Protein AF-A0AAQ4E9W1-F1 (afdb_monomer_lite)

Organism: Amblyomma americanum (NCBI:txid6943)

Radius of gyration: 21.38 Å; chains: 1; bounding box: 47×37×55 Å

pLDDT: mean 81.72, std 10.13, range [50.16, 93.56]

Structure (mmCIF, N/CA/C/O backbone):
data_AF-A0AAQ4E9W1-F1
#
_entry.id   AF-A0AAQ4E9W1-F1
#
loop_
_atom_site.group_PDB
_atom_site.id
_atom_site.type_symbol
_atom_site.label_atom_id
_atom_site.label_alt_id
_atom_site.label_comp_id
_atom_site.label_asym_id
_atom_site.label_entity_id
_atom_site.label_seq_id
_atom_site.pdbx_PDB_ins_code
_atom_site.Cartn_x
_atom_site.Cartn_y
_atom_site.Cartn_z
_atom_site.occupancy
_atom_site.B_iso_or_equiv
_atom_site.auth_seq_id
_atom_site.auth_comp_id
_atom_site.auth_asym_id
_atom_site.auth_atom_id
_atom_site.pdbx_PDB_model_num
ATOM 1 N N . MET A 1 1 ? 14.230 -0.428 30.424 1.00 50.16 1 MET A N 1
ATOM 2 C CA . MET A 1 1 ? 13.107 -0.255 31.368 1.00 50.16 1 MET A CA 1
ATOM 3 C C . MET A 1 1 ? 11.830 -0.583 30.618 1.00 50.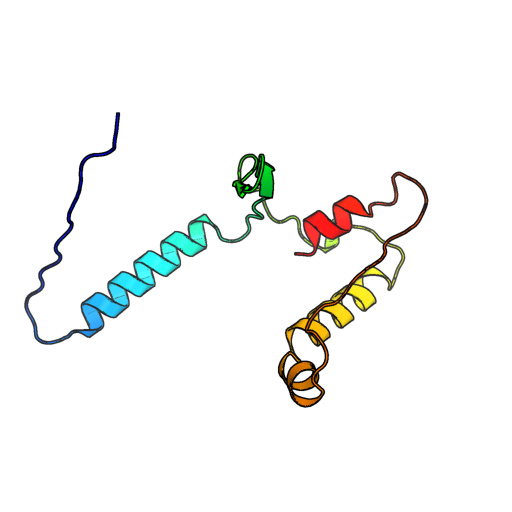16 1 MET A C 1
ATOM 5 O O . MET A 1 1 ? 11.597 0.037 29.591 1.00 50.16 1 MET A O 1
ATOM 9 N N . GLY A 1 2 ? 11.108 -1.628 31.029 1.00 69.31 2 GLY A N 1
ATOM 10 C CA . GLY A 1 2 ? 9.879 -2.064 30.359 1.00 69.31 2 GLY A CA 1
ATOM 11 C C . GLY A 1 2 ? 8.703 -1.171 30.740 1.00 69.31 2 GLY A C 1
ATOM 12 O O . GLY A 1 2 ? 8.630 -0.714 31.879 1.00 69.31 2 GLY A O 1
ATOM 13 N N . VAL A 1 3 ? 7.814 -0.908 29.785 1.00 75.94 3 VAL A N 1
ATOM 14 C CA . VAL A 1 3 ? 6.528 -0.262 30.065 1.00 75.94 3 VAL A CA 1
ATOM 15 C C . VAL A 1 3 ? 5.718 -1.145 31.025 1.00 75.94 3 VAL A C 1
ATOM 17 O O . VAL A 1 3 ? 5.663 -2.360 30.811 1.00 75.94 3 VAL A O 1
ATOM 20 N N . PRO A 1 4 ? 5.144 -0.580 32.101 1.00 85.44 4 PRO A N 1
ATOM 21 C CA . PRO A 1 4 ? 4.312 -1.335 33.028 1.00 85.44 4 PRO A CA 1
ATOM 22 C C . PRO A 1 4 ? 3.045 -1.830 32.324 1.00 85.44 4 PRO A C 1
ATOM 24 O O . PRO A 1 4 ? 2.583 -1.237 31.353 1.00 85.44 4 PRO A O 1
ATOM 27 N N . TRP A 1 5 ? 2.489 -2.937 32.810 1.00 88.31 5 TRP A N 1
ATOM 28 C CA . TRP A 1 5 ? 1.224 -3.456 32.300 1.00 88.31 5 TRP A CA 1
ATOM 29 C C . TRP A 1 5 ? 0.083 -2.495 32.645 1.00 88.31 5 TRP A C 1
ATOM 31 O O . TRP A 1 5 ? -0.118 -2.170 33.816 1.00 88.31 5 TRP A O 1
ATOM 41 N N . GLU A 1 6 ? -0.692 -2.092 31.642 1.00 90.94 6 GLU A N 1
ATOM 42 C CA . GLU A 1 6 ? -1.855 -1.222 31.808 1.00 90.94 6 GLU A CA 1
ATOM 43 C C . GLU A 1 6 ? -3.128 -1.948 31.368 1.00 90.94 6 GLU A C 1
ATOM 45 O O . GLU A 1 6 ? -3.129 -2.773 30.456 1.00 90.94 6 GLU A O 1
ATOM 50 N N . THR A 1 7 ? -4.240 -1.679 32.048 1.00 92.44 7 THR A N 1
ATOM 51 C CA . THR A 1 7 ? -5.548 -2.255 31.719 1.00 92.44 7 THR A CA 1
ATOM 52 C C . THR A 1 7 ? -6.591 -1.153 31.728 1.00 92.44 7 THR A C 1
ATOM 54 O O . THR A 1 7 ? -6.694 -0.400 32.693 1.00 92.44 7 THR A O 1
ATOM 57 N N . VAL A 1 8 ? -7.368 -1.072 30.648 1.00 90.94 8 VAL A N 1
ATOM 58 C CA . VAL A 1 8 ? -8.460 -0.108 30.490 1.00 90.94 8 VAL A CA 1
ATOM 59 C C . VAL A 1 8 ? -9.779 -0.874 30.464 1.00 90.94 8 VAL A C 1
ATOM 61 O O . VAL A 1 8 ? -9.991 -1.716 29.593 1.00 90.94 8 VAL A O 1
ATOM 64 N N . THR A 1 9 ? -10.669 -0.569 31.408 1.00 91.31 9 THR A N 1
ATOM 65 C CA . THR A 1 9 ? -12.000 -1.184 31.518 1.00 91.31 9 THR A CA 1
ATOM 66 C C . THR A 1 9 ? -13.068 -0.136 31.236 1.00 91.31 9 THR A C 1
ATOM 68 O O . THR A 1 9 ? -13.122 0.891 31.909 1.00 91.31 9 THR A O 1
ATOM 71 N N . LEU A 1 10 ? -13.931 -0.400 30.254 1.00 86.69 10 LEU A N 1
ATOM 72 C CA . LEU A 1 10 ? -15.063 0.461 29.911 1.00 86.69 10 LEU A CA 1
ATOM 73 C C . LEU A 1 10 ? -16.366 -0.161 30.428 1.00 86.69 10 LEU A C 1
ATOM 75 O O . LEU A 1 10 ? -16.693 -1.295 30.081 1.00 86.69 10 LEU A O 1
ATOM 79 N N . THR A 1 11 ? -17.128 0.600 31.214 1.00 90.56 11 THR A N 1
ATOM 80 C CA . THR A 1 11 ? -18.412 0.172 31.789 1.00 90.56 11 THR A CA 1
ATOM 81 C C . THR A 1 11 ? -19.496 1.171 31.400 1.00 90.56 11 THR A C 1
ATOM 83 O O . THR A 1 11 ? -19.317 2.373 31.573 1.00 90.56 11 THR A O 1
ATOM 86 N N . ALA A 1 12 ? -20.630 0.682 30.899 1.00 87.31 12 ALA A N 1
ATOM 87 C CA . ALA A 1 12 ? -21.778 1.507 30.529 1.00 87.31 12 ALA A CA 1
ATOM 88 C C . ALA A 1 12 ? -23.077 0.911 31.089 1.00 87.31 12 ALA A C 1
ATOM 90 O O . ALA A 1 12 ? -23.203 -0.306 31.231 1.00 87.31 12 ALA A O 1
ATOM 91 N N . LEU A 1 13 ? -24.048 1.773 31.399 1.00 86.12 13 LEU A N 1
ATOM 92 C CA . LEU A 1 13 ? -25.387 1.364 31.824 1.00 86.12 13 LEU A CA 1
ATOM 93 C C . LEU A 1 13 ? -26.266 1.131 30.591 1.00 86.12 13 LEU A C 1
ATOM 95 O O . LEU A 1 13 ? -26.467 2.037 29.788 1.00 86.12 13 LEU A 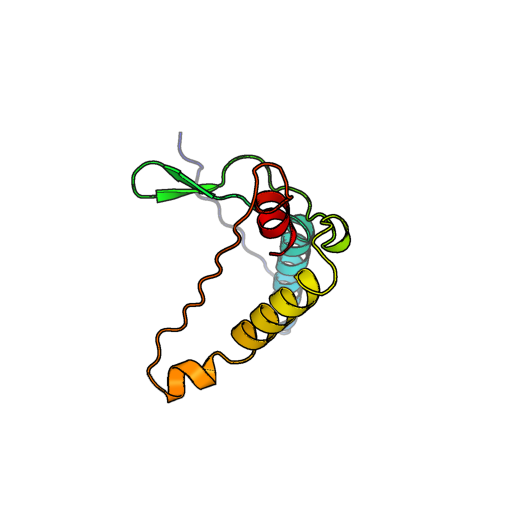O 1
ATOM 99 N N . GLY A 1 14 ? -26.808 -0.077 30.446 1.00 84.69 14 GLY A N 1
ATOM 100 C CA . GLY A 1 14 ? -27.720 -0.424 29.356 1.00 84.69 14 GLY A CA 1
ATOM 101 C C . GLY A 1 14 ? -27.509 -1.843 28.833 1.00 84.69 14 GLY A C 1
ATOM 102 O O . GLY A 1 14 ? -26.556 -2.524 29.198 1.00 84.69 14 GLY A O 1
ATOM 103 N N . ARG A 1 15 ? -28.423 -2.303 27.971 1.00 83.56 15 ARG A N 1
ATOM 104 C CA . ARG A 1 15 ? -28.304 -3.596 27.263 1.00 83.56 15 ARG A CA 1
ATOM 105 C C . ARG A 1 15 ? -27.768 -3.441 25.838 1.00 83.56 15 ARG A C 1
ATOM 107 O O . ARG A 1 15 ? -27.547 -4.442 25.159 1.00 83.56 15 ARG A O 1
ATOM 114 N N . ASP A 1 16 ? -27.582 -2.202 25.385 1.00 86.44 16 ASP A N 1
ATOM 115 C CA . ASP A 1 16 ? -27.129 -1.912 24.031 1.00 86.44 16 ASP A CA 1
ATOM 116 C C . ASP A 1 16 ? -25.620 -2.149 23.892 1.00 86.44 16 ASP A C 1
ATOM 118 O O . ASP A 1 16 ? -24.789 -1.299 24.214 1.00 86.44 16 ASP A O 1
ATOM 122 N N . ARG A 1 17 ? -25.263 -3.327 23.378 1.00 84.31 17 ARG A N 1
ATOM 123 C CA . ARG A 1 17 ? -23.876 -3.684 23.057 1.00 84.31 17 ARG A CA 1
ATOM 124 C C . ARG A 1 17 ? -23.343 -2.925 21.835 1.00 84.31 17 ARG A C 1
ATOM 126 O O . ARG A 1 17 ? -22.127 -2.889 21.657 1.00 84.31 17 ARG A O 1
ATOM 133 N N . GLN A 1 18 ? -24.207 -2.307 21.020 1.00 90.38 18 GLN A N 1
ATOM 134 C CA . GLN A 1 18 ? -23.788 -1.532 19.845 1.00 90.38 18 GLN A CA 1
ATOM 135 C C . GLN A 1 18 ? -22.997 -0.285 20.229 1.00 90.38 18 GLN A C 1
ATOM 137 O O . GLN A 1 18 ? -22.185 0.186 19.438 1.00 90.38 18 GLN A O 1
ATOM 142 N N . LEU A 1 19 ? -23.165 0.221 21.455 1.00 89.94 19 LEU A N 1
ATOM 143 C CA . LEU A 1 19 ? -22.368 1.331 21.971 1.00 89.94 19 LEU A CA 1
ATOM 144 C C . LEU A 1 19 ? -20.859 1.050 21.892 1.00 89.94 19 LEU A C 1
ATOM 146 O O . LEU A 1 19 ? -20.113 1.886 21.392 1.00 89.94 19 LEU A O 1
ATOM 150 N N . PHE A 1 20 ? -20.416 -0.131 22.331 1.00 90.94 20 PHE A N 1
ATOM 151 C CA . PHE A 1 20 ? -18.995 -0.485 22.308 1.00 90.94 20 PHE A CA 1
ATOM 152 C C . PHE A 1 20 ? -18.483 -0.746 20.892 1.00 90.94 20 PHE A C 1
ATOM 154 O O . PHE A 1 20 ? -17.351 -0.386 20.590 1.00 90.94 20 PHE A O 1
ATOM 161 N N . PHE A 1 21 ? -19.313 -1.318 20.013 1.00 90.19 21 PHE A N 1
ATOM 162 C CA . PHE A 1 21 ? -18.950 -1.486 18.604 1.00 90.19 21 PHE A CA 1
ATOM 163 C C . PHE A 1 21 ? -18.767 -0.139 17.903 1.00 90.19 21 PHE A C 1
ATOM 165 O O . PHE A 1 21 ? -17.770 0.043 17.214 1.00 90.19 21 PHE A O 1
ATOM 172 N N . ARG A 1 22 ? -19.671 0.822 18.133 1.00 93.06 22 ARG A N 1
ATOM 173 C CA . ARG A 1 22 ? -19.524 2.189 17.612 1.00 93.06 22 ARG A CA 1
ATOM 174 C C . ARG A 1 22 ? -18.255 2.855 18.129 1.00 93.06 22 ARG A C 1
ATOM 176 O O . ARG A 1 22 ? -17.488 3.366 17.329 1.00 93.06 22 ARG A O 1
ATOM 183 N N . LEU A 1 23 ? -18.001 2.782 19.436 1.00 92.88 23 LEU A N 1
ATOM 184 C CA . LEU A 1 23 ? -16.801 3.366 20.038 1.00 92.88 23 LEU A CA 1
ATOM 185 C C . LEU A 1 23 ? -15.512 2.750 19.474 1.00 92.88 23 LEU A C 1
ATOM 187 O O . LEU A 1 23 ? -14.555 3.468 19.192 1.00 92.88 23 LEU A O 1
ATOM 191 N N . LEU A 1 24 ? -15.484 1.428 19.282 1.00 92.50 24 LEU A N 1
ATOM 192 C CA . LEU A 1 24 ? -14.339 0.746 18.681 1.00 92.50 24 LEU A CA 1
ATOM 193 C C . LEU A 1 24 ? -14.141 1.163 17.217 1.00 92.50 24 LEU A C 1
ATOM 195 O O . LEU A 1 24 ? -13.011 1.411 16.800 1.00 92.50 24 LEU A O 1
ATOM 199 N N . GLU A 1 25 ? -15.224 1.264 16.447 1.00 93.00 25 GLU A N 1
ATOM 200 C CA . GLU A 1 25 ? -15.170 1.653 15.037 1.00 93.00 25 GLU A CA 1
ATOM 201 C C . GLU A 1 25 ? -14.780 3.129 14.863 1.00 93.00 25 GLU A C 1
ATOM 203 O O . GLU A 1 25 ? -14.000 3.455 13.969 1.00 93.00 25 GLU A O 1
ATOM 208 N N . GLU A 1 26 ? -15.233 4.018 15.750 1.00 93.25 26 GLU A N 1
ATOM 209 C CA . GLU A 1 26 ? -14.787 5.415 15.816 1.00 93.25 26 GLU A CA 1
ATOM 210 C C . GLU A 1 26 ? -13.297 5.505 16.153 1.00 93.25 26 GLU A C 1
ATOM 212 O O . GLU A 1 26 ? -12.550 6.193 15.458 1.00 93.25 26 GLU A O 1
ATOM 217 N N . ALA A 1 27 ? -12.833 4.770 17.169 1.00 89.06 27 ALA A N 1
ATOM 218 C CA . ALA A 1 27 ? -11.419 4.737 17.535 1.00 89.06 27 ALA A CA 1
ATOM 219 C C . ALA A 1 27 ? -10.548 4.215 16.383 1.00 89.06 27 ALA A C 1
ATOM 221 O O . ALA A 1 27 ? -9.503 4.796 16.080 1.00 89.06 27 ALA A O 1
ATOM 222 N N . ARG A 1 28 ? -11.001 3.156 15.702 1.00 86.00 28 ARG A N 1
ATOM 223 C CA . ARG A 1 28 ? -10.362 2.631 14.493 1.00 86.00 28 ARG A CA 1
ATOM 224 C C . ARG A 1 28 ? -10.341 3.677 13.382 1.00 86.00 28 ARG A C 1
ATOM 226 O O . ARG A 1 28 ? -9.294 3.873 12.776 1.00 86.00 28 ARG A O 1
ATOM 233 N N . SER A 1 29 ? -11.458 4.351 13.124 1.00 86.62 29 SER A N 1
ATOM 234 C CA . SER A 1 29 ? -11.564 5.376 12.081 1.00 86.62 29 SER A CA 1
ATOM 235 C C . SER A 1 29 ? -10.615 6.544 12.349 1.00 86.62 29 SER A C 1
ATOM 237 O O . SER A 1 29 ? -9.857 6.920 11.463 1.0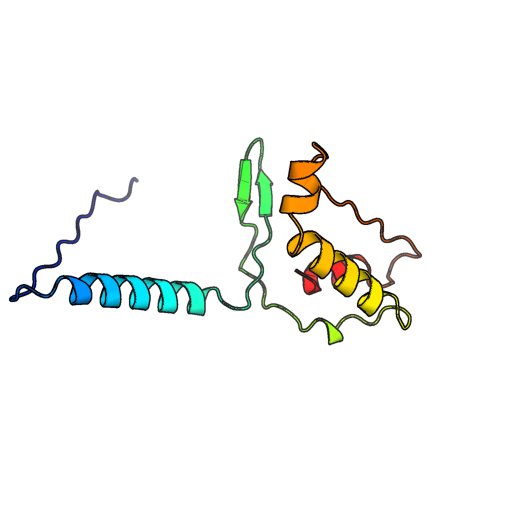0 86.62 29 SER A O 1
ATOM 239 N N . LEU A 1 30 ? -10.560 7.042 13.588 1.00 85.94 30 LEU A N 1
ATOM 240 C CA . LEU A 1 30 ? -9.639 8.104 14.009 1.00 85.94 30 LEU A CA 1
ATOM 241 C C . LEU A 1 30 ? -8.166 7.678 13.929 1.00 85.94 30 LEU A C 1
ATOM 243 O O . LEU A 1 30 ? -7.300 8.485 13.586 1.00 85.94 30 LEU A O 1
ATOM 247 N N . ALA A 1 31 ? -7.857 6.421 14.257 1.00 80.69 31 ALA A N 1
ATOM 248 C CA . ALA A 1 31 ? -6.510 5.877 14.106 1.00 80.69 31 ALA A CA 1
ATOM 249 C C . ALA A 1 31 ? -6.113 5.783 12.625 1.00 80.69 31 ALA A C 1
ATOM 251 O O . ALA A 1 31 ? -5.043 6.255 12.244 1.00 80.69 31 ALA A O 1
ATOM 252 N N . LEU A 1 32 ? -7.008 5.254 11.785 1.00 75.94 32 LEU A N 1
ATOM 253 C CA . LEU A 1 32 ? -6.811 5.168 10.341 1.00 75.94 32 LEU A CA 1
ATOM 254 C C . LEU A 1 32 ? -6.695 6.548 9.699 1.00 75.94 32 LEU A C 1
ATOM 256 O O . LEU A 1 32 ? -5.886 6.706 8.800 1.00 75.94 32 LEU A O 1
ATOM 260 N N . GLU A 1 33 ? -7.434 7.557 10.156 1.00 75.62 33 GLU A N 1
ATOM 261 C CA . GLU A 1 33 ? -7.361 8.926 9.632 1.00 75.62 33 GLU A CA 1
ATOM 262 C C . GLU A 1 33 ? -6.010 9.595 9.937 1.00 75.62 33 GLU A C 1
ATOM 264 O O . GLU A 1 33 ? -5.463 10.310 9.099 1.00 75.62 33 GLU A O 1
ATOM 269 N N . LYS A 1 34 ? -5.403 9.299 11.096 1.00 67.50 34 LYS A N 1
ATOM 270 C CA . LYS A 1 34 ? -4.035 9.751 11.419 1.00 67.50 34 LYS A CA 1
ATOM 271 C C . LYS A 1 34 ? -2.969 9.133 10.508 1.00 67.50 34 LYS A C 1
ATOM 273 O O . LYS A 1 34 ? -1.915 9.743 10.302 1.00 67.50 34 LYS A O 1
ATOM 278 N N . GLU A 1 35 ? -3.236 7.941 9.985 1.00 63.97 35 GLU A N 1
ATOM 279 C CA . GLU A 1 35 ? -2.370 7.212 9.051 1.00 63.97 35 GLU A CA 1
ATOM 280 C C . GLU A 1 35 ? -2.786 7.398 7.580 1.00 63.97 35 GLU A C 1
ATOM 282 O O . GLU A 1 35 ? -2.005 7.110 6.669 1.00 63.97 35 GLU A O 1
ATOM 287 N N . ALA A 1 36 ? -3.985 7.931 7.330 1.00 62.81 36 ALA A N 1
ATOM 288 C CA . ALA A 1 36 ? -4.551 8.094 6.004 1.00 62.81 36 ALA A CA 1
ATOM 289 C C . ALA A 1 36 ? -3.679 9.033 5.172 1.00 62.81 36 ALA A C 1
ATOM 291 O O . ALA A 1 36 ? -3.292 10.127 5.585 1.00 62.81 36 ALA A O 1
ATOM 292 N N . GLY A 1 37 ? -3.344 8.575 3.968 1.00 66.19 37 GLY A N 1
ATOM 293 C CA . GLY A 1 37 ? -2.512 9.342 3.051 1.00 66.19 37 GLY A CA 1
ATOM 294 C C . GLY A 1 37 ? -1.029 9.362 3.415 1.00 66.19 37 GLY A C 1
ATOM 295 O O . GLY A 1 37 ? -0.310 10.203 2.874 1.00 66.19 37 GLY A O 1
ATOM 296 N N . ARG A 1 38 ? -0.542 8.465 4.286 1.00 75.31 38 ARG A N 1
ATOM 297 C CA . ARG A 1 38 ? 0.896 8.296 4.523 1.00 75.31 38 ARG A CA 1
ATOM 298 C C . ARG A 1 38 ? 1.395 6.924 4.071 1.00 75.31 38 ARG A C 1
ATOM 300 O O . ARG A 1 38 ? 0.811 5.902 4.404 1.00 75.31 38 ARG A O 1
ATOM 307 N N . THR A 1 39 ? 2.508 6.902 3.348 1.00 79.00 39 THR A N 1
ATOM 308 C CA . THR A 1 39 ? 3.211 5.682 2.939 1.00 79.00 39 THR A CA 1
ATOM 309 C C . THR A 1 39 ? 4.352 5.412 3.921 1.00 79.00 39 THR A C 1
ATOM 311 O O . THR A 1 39 ? 5.231 6.258 4.121 1.00 79.00 39 THR A O 1
ATOM 314 N N . VAL A 1 40 ? 4.337 4.236 4.557 1.00 82.31 40 VAL A N 1
ATOM 315 C CA . VAL A 1 40 ? 5.401 3.773 5.463 1.00 82.31 40 VAL A CA 1
ATOM 316 C C . VAL A 1 40 ? 6.446 3.011 4.654 1.00 82.31 40 VAL A C 1
ATOM 318 O O . VAL A 1 40 ? 6.125 2.050 3.960 1.00 82.31 40 VAL A O 1
ATOM 321 N N . VAL A 1 41 ? 7.707 3.429 4.750 1.00 84.88 41 VAL A N 1
ATOM 322 C CA . VAL A 1 41 ? 8.830 2.722 4.123 1.00 84.88 41 VAL A CA 1
ATOM 323 C C . VAL A 1 41 ? 9.370 1.700 5.116 1.00 84.88 41 VAL A C 1
ATOM 325 O O . VAL A 1 41 ? 9.613 2.042 6.269 1.00 84.88 41 VAL A O 1
ATOM 328 N N . TYR A 1 42 ? 9.579 0.459 4.682 1.00 86.56 42 TYR A N 1
ATOM 329 C CA . TYR A 1 42 ? 10.209 -0.584 5.494 1.00 86.56 42 TYR A CA 1
ATOM 330 C C . TYR A 1 42 ? 11.619 -0.872 4.983 1.00 86.56 42 TYR A C 1
ATOM 332 O O . TYR A 1 42 ? 11.858 -0.893 3.777 1.00 86.56 42 TYR A O 1
ATOM 340 N N . CYS A 1 43 ? 12.550 -1.118 5.902 1.00 88.88 43 CYS A N 1
ATOM 341 C CA . CYS A 1 43 ? 13.915 -1.531 5.591 1.00 88.88 43 CYS A CA 1
ATOM 342 C C . CYS A 1 43 ? 14.244 -2.840 6.318 1.00 88.88 43 CYS A C 1
ATOM 344 O O . CYS A 1 43 ? 13.767 -3.075 7.433 1.00 88.88 43 CYS A O 1
ATOM 346 N N . ALA A 1 44 ? 15.054 -3.689 5.686 1.00 89.75 44 ALA A N 1
ATOM 347 C CA . ALA A 1 44 ? 15.549 -4.910 6.303 1.00 89.75 44 ALA A CA 1
ATOM 348 C C . ALA A 1 44 ? 16.618 -4.566 7.354 1.00 89.75 44 ALA A C 1
ATOM 350 O O . ALA A 1 44 ? 17.651 -3.975 7.040 1.00 89.75 44 ALA A O 1
ATOM 351 N N . MET A 1 45 ? 16.371 -4.942 8.607 1.00 86.38 45 MET A N 1
ATOM 352 C CA . MET A 1 45 ? 17.305 -4.825 9.726 1.00 86.38 45 MET A CA 1
ATOM 353 C C . MET A 1 45 ? 17.600 -6.225 10.266 1.00 86.38 45 MET A C 1
ATOM 355 O O . MET A 1 45 ? 16.844 -6.776 11.066 1.00 86.38 45 MET A O 1
ATOM 359 N N . GLY A 1 46 ? 18.699 -6.822 9.796 1.00 90.81 46 GLY A N 1
ATOM 360 C CA . GLY A 1 46 ? 19.013 -8.224 10.075 1.00 90.81 46 GLY A CA 1
ATOM 361 C C . GLY A 1 46 ? 18.002 -9.152 9.398 1.00 90.81 46 GLY A C 1
ATOM 362 O O . GLY A 1 46 ? 17.886 -9.144 8.176 1.00 90.81 46 GLY A O 1
ATOM 363 N N . SER A 1 47 ? 17.271 -9.938 10.190 1.00 90.38 47 SER A N 1
ATOM 364 C CA . SER A 1 47 ? 16.227 -10.862 9.718 1.00 90.38 47 SER A CA 1
ATOM 365 C C . SER A 1 47 ? 14.802 -10.296 9.795 1.00 90.38 47 SER A C 1
ATOM 367 O O . SER A 1 47 ? 13.851 -11.024 9.525 1.00 90.38 47 SER A O 1
ATOM 369 N N . GLU A 1 48 ? 14.630 -9.028 10.181 1.00 88.12 48 GLU A N 1
ATOM 370 C CA . GLU A 1 48 ? 13.315 -8.402 10.372 1.00 88.12 48 GLU A CA 1
ATOM 371 C C . GLU A 1 48 ? 13.116 -7.184 9.464 1.00 88.12 48 GLU A C 1
ATOM 373 O O . GLU A 1 48 ? 14.055 -6.446 9.164 1.00 88.12 48 GLU A O 1
ATOM 378 N N . TRP A 1 49 ? 11.865 -6.927 9.076 1.00 86.50 49 TRP A N 1
ATOM 379 C CA . TRP A 1 49 ? 11.468 -5.674 8.436 1.00 86.50 49 TRP A CA 1
ATOM 380 C C . TRP A 1 49 ? 11.042 -4.669 9.498 1.00 86.50 49 TRP A C 1
ATOM 382 O O . TRP A 1 49 ? 10.134 -4.943 10.283 1.00 86.50 49 TRP A O 1
ATOM 392 N N . ARG A 1 50 ? 11.669 -3.490 9.512 1.00 84.75 50 ARG A N 1
ATOM 393 C CA . ARG A 1 50 ? 11.322 -2.411 10.445 1.00 84.75 50 ARG A CA 1
ATOM 394 C C . ARG A 1 50 ? 10.928 -1.138 9.693 1.00 84.75 50 ARG A C 1
ATOM 396 O O . ARG A 1 50 ? 11.525 -0.859 8.648 1.00 84.75 50 ARG A O 1
ATOM 403 N N . PRO A 1 51 ? 9.946 -0.365 10.199 1.00 85.44 51 PRO A N 1
ATOM 404 C CA . PRO A 1 51 ? 9.638 0.952 9.655 1.00 85.44 51 PRO A CA 1
ATOM 405 C C . PRO A 1 51 ? 10.888 1.836 9.647 1.00 85.44 51 PRO A C 1
ATOM 407 O O . PRO A 1 51 ? 11.639 1.880 10.623 1.00 85.44 51 PRO A O 1
ATOM 410 N N . PHE A 1 52 ? 11.109 2.536 8.542 1.00 84.06 52 PHE A N 1
ATOM 411 C CA . PHE A 1 52 ? 12.256 3.401 8.324 1.00 84.06 52 PHE A CA 1
ATOM 412 C C . PHE A 1 52 ? 11.799 4.846 8.104 1.00 84.06 52 PHE A C 1
ATOM 414 O O . PHE A 1 52 ? 11.184 5.179 7.090 1.00 84.06 52 PHE A O 1
ATOM 421 N N . GLY A 1 53 ? 12.147 5.717 9.052 1.00 83.38 53 GLY A N 1
ATOM 422 C CA . GLY A 1 53 ? 11.797 7.137 9.019 1.00 83.38 53 GLY A CA 1
ATOM 423 C C . GLY A 1 53 ? 10.333 7.426 9.365 1.00 83.38 53 GLY A C 1
ATOM 424 O O . GLY A 1 53 ? 9.582 6.553 9.796 1.00 83.38 53 GLY A O 1
ATOM 425 N N . ALA A 1 54 ? 9.937 8.690 9.205 1.00 80.44 54 ALA A N 1
ATOM 426 C CA . ALA A 1 54 ? 8.552 9.108 9.396 1.00 80.44 54 ALA A CA 1
ATOM 427 C C . ALA A 1 54 ? 7.688 8.704 8.183 1.00 80.44 54 ALA A C 1
ATOM 429 O O . ALA A 1 54 ? 8.177 8.771 7.049 1.00 80.44 54 ALA A O 1
ATOM 430 N N . PRO A 1 55 ? 6.405 8.341 8.386 1.00 79.12 55 PRO A N 1
ATOM 431 C CA . PRO A 1 55 ? 5.483 8.073 7.287 1.00 79.12 55 PRO A CA 1
ATOM 432 C C . PRO A 1 55 ? 5.408 9.272 6.330 1.00 79.12 55 PRO A C 1
ATOM 434 O O . PRO A 1 55 ? 5.176 10.407 6.756 1.00 79.12 55 PRO A O 1
ATOM 437 N N . ARG A 1 56 ? 5.636 9.030 5.037 1.00 77.69 56 ARG A N 1
ATOM 438 C CA . ARG A 1 56 ? 5.708 10.081 4.010 1.00 77.69 56 ARG A C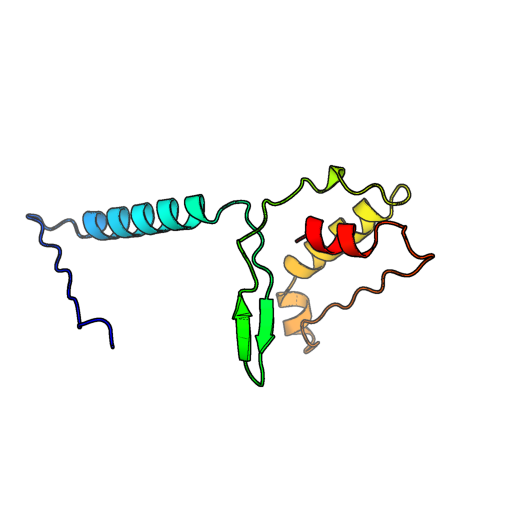A 1
ATOM 439 C C . ARG A 1 56 ? 4.316 10.393 3.488 1.00 77.69 56 ARG A C 1
ATOM 441 O O . ARG A 1 56 ? 3.540 9.471 3.289 1.00 77.69 56 ARG A O 1
ATOM 448 N N . GLN A 1 57 ? 3.997 11.658 3.219 1.00 70.12 57 GLN A N 1
ATOM 449 C CA . GLN A 1 57 ? 2.736 11.992 2.546 1.00 70.12 57 GLN A CA 1
ATOM 450 C C . GLN A 1 57 ? 2.673 11.323 1.167 1.00 70.12 57 GLN A C 1
ATOM 452 O O . GLN A 1 57 ? 3.643 11.381 0.405 1.00 70.12 57 GLN A O 1
ATOM 457 N N . ARG A 1 58 ? 1.528 10.719 0.841 1.00 67.31 58 ARG A N 1
ATOM 458 C CA . ARG A 1 58 ? 1.228 10.245 -0.509 1.00 67.31 58 ARG A CA 1
ATOM 459 C C . ARG A 1 58 ? 1.228 11.447 -1.444 1.00 67.31 58 ARG A C 1
ATOM 461 O O . ARG A 1 58 ? 0.405 12.349 -1.301 1.00 67.31 58 ARG A O 1
ATOM 468 N N . ARG A 1 59 ? 2.162 11.470 -2.395 1.00 64.62 59 ARG A N 1
ATOM 469 C CA . ARG A 1 59 ? 2.094 12.420 -3.507 1.00 64.62 59 ARG A CA 1
ATOM 470 C C . ARG A 1 59 ? 1.038 11.926 -4.496 1.00 64.62 59 ARG A C 1
ATOM 472 O O . ARG A 1 59 ? 0.950 10.717 -4.700 1.00 64.62 59 ARG A O 1
ATOM 479 N N . PRO A 1 60 ? 0.242 12.823 -5.098 1.00 65.38 60 PRO A N 1
ATOM 480 C CA . PRO A 1 60 ? -0.700 12.427 -6.134 1.00 65.38 60 PRO A CA 1
ATOM 481 C C . PRO A 1 60 ? 0.048 11.765 -7.296 1.00 65.38 60 PRO A C 1
ATOM 483 O O . PRO A 1 60 ? 1.143 12.199 -7.664 1.00 65.38 60 PRO A O 1
ATOM 486 N N . LEU A 1 61 ? -0.558 10.724 -7.866 1.00 61.72 61 LEU A N 1
ATOM 487 C CA . LEU A 1 61 ? -0.040 9.962 -9.009 1.00 61.72 61 LEU A CA 1
ATOM 488 C C . LEU A 1 61 ? 0.350 10.871 -10.186 1.00 61.72 61 LEU A C 1
ATOM 490 O O . LEU A 1 61 ? 1.383 10.664 -10.816 1.00 61.72 61 LEU A O 1
ATOM 494 N N . ASP A 1 62 ? -0.414 11.944 -10.384 1.00 62.78 62 ASP A N 1
ATOM 495 C CA . ASP A 1 62 ? -0.214 12.969 -11.414 1.00 62.78 62 ASP A CA 1
ATOM 496 C C . ASP A 1 62 ? 1.122 13.726 -11.276 1.00 62.78 62 ASP A C 1
ATOM 498 O O . ASP A 1 62 ? 1.559 14.402 -12.204 1.00 62.78 62 ASP A O 1
ATOM 502 N N . SER A 1 63 ? 1.799 13.622 -10.125 1.00 63.47 63 SER A N 1
ATOM 503 C CA . SER A 1 63 ? 3.127 14.216 -9.923 1.00 63.47 63 SER A CA 1
ATOM 504 C C . SER A 1 63 ? 4.255 13.463 -10.636 1.00 63.47 63 SER A C 1
ATOM 506 O O . SER A 1 63 ? 5.376 13.974 -10.691 1.00 63.47 63 SER A O 1
ATOM 508 N N . VAL A 1 64 ? 3.987 12.274 -11.194 1.00 64.12 64 VAL A N 1
ATOM 509 C CA . VAL A 1 64 ? 4.977 11.498 -11.948 1.00 64.12 64 VAL A CA 1
ATOM 510 C C . VAL A 1 64 ? 4.644 11.503 -13.427 1.00 64.12 64 VAL A C 1
ATOM 512 O O . VAL A 1 64 ? 3.748 10.808 -13.895 1.00 64.12 64 VAL A O 1
ATOM 515 N N . ILE A 1 65 ? 5.435 12.265 -14.173 1.00 64.94 65 ILE A N 1
ATOM 516 C CA . ILE A 1 65 ? 5.331 12.344 -15.624 1.00 64.94 65 ILE A CA 1
ATOM 517 C C . ILE A 1 65 ? 6.129 11.175 -16.212 1.00 64.94 65 ILE A C 1
ATOM 519 O O . ILE A 1 65 ? 7.359 11.215 -16.270 1.00 64.94 65 ILE A O 1
ATOM 523 N N . LEU A 1 66 ? 5.424 10.113 -16.600 1.00 71.00 66 LEU A N 1
ATOM 524 C CA . LEU A 1 66 ? 5.935 9.096 -17.521 1.00 71.00 66 LEU A CA 1
ATOM 525 C C . LEU A 1 66 ? 5.503 9.436 -18.952 1.00 71.00 66 LEU A C 1
ATOM 527 O O . LEU A 1 66 ? 4.649 10.300 -19.157 1.00 71.00 66 LEU A O 1
ATOM 531 N N . ASP A 1 67 ? 6.068 8.739 -19.939 1.00 71.56 67 ASP A N 1
ATOM 532 C CA . ASP A 1 67 ? 5.591 8.857 -21.317 1.00 71.56 67 ASP A CA 1
ATOM 533 C C . ASP A 1 67 ? 4.091 8.530 -21.400 1.00 71.56 67 ASP A C 1
ATOM 535 O O . ASP A 1 67 ? 3.577 7.654 -20.691 1.00 71.56 67 ASP A O 1
ATOM 539 N N . ALA A 1 68 ? 3.395 9.248 -22.283 1.00 76.38 68 ALA A N 1
ATOM 540 C CA . ALA A 1 68 ? 1.945 9.188 -22.412 1.00 76.38 68 ALA A CA 1
ATOM 541 C C . ALA A 1 68 ? 1.439 7.744 -22.583 1.00 76.38 68 ALA A C 1
ATOM 543 O O . ALA A 1 68 ? 1.893 7.008 -23.464 1.00 76.38 68 ALA A O 1
ATOM 544 N N . GLY A 1 69 ? 0.481 7.335 -21.747 1.00 77.44 69 GLY A N 1
ATOM 545 C CA . GLY A 1 69 ? -0.151 6.017 -21.805 1.00 77.44 69 GLY A CA 1
ATOM 546 C C . GLY A 1 69 ? 0.574 4.912 -21.030 1.00 77.44 69 GLY A C 1
ATOM 547 O O . GLY A 1 69 ? -0.011 3.844 -20.832 1.00 77.44 69 GLY A O 1
ATOM 548 N N . ILE A 1 70 ? 1.823 5.111 -20.584 1.00 82.81 70 ILE A N 1
ATOM 549 C CA . ILE A 1 70 ? 2.542 4.095 -19.795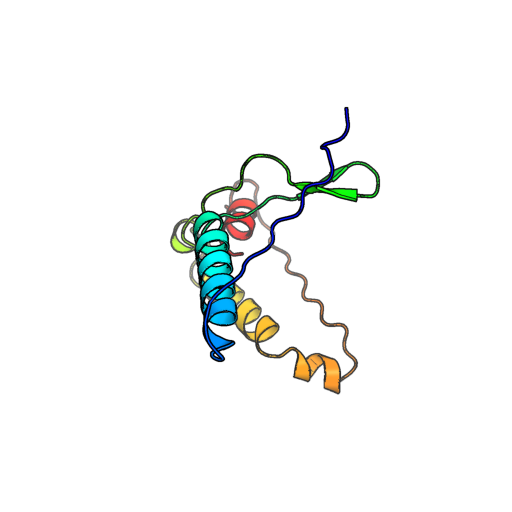 1.00 82.81 70 ILE A CA 1
ATOM 550 C C . ILE A 1 70 ? 1.965 4.009 -18.380 1.00 82.81 70 ILE A C 1
ATOM 552 O O . ILE A 1 70 ? 1.679 2.909 -17.901 1.00 82.81 70 ILE A O 1
ATOM 556 N N . ALA A 1 71 ? 1.775 5.156 -17.725 1.00 79.69 71 ALA A N 1
ATOM 557 C CA . ALA A 1 71 ? 1.239 5.220 -16.368 1.00 79.69 71 ALA A CA 1
ATOM 558 C C . ALA A 1 71 ? -0.179 4.632 -16.302 1.00 79.69 71 ALA A C 1
ATOM 560 O O . ALA A 1 71 ? -0.476 3.814 -15.434 1.00 79.69 71 ALA A O 1
ATOM 561 N N . GLU A 1 72 ? -1.031 4.983 -17.263 1.00 83.81 72 GLU A N 1
ATOM 562 C CA . GLU A 1 72 ? -2.419 4.538 -17.348 1.00 83.81 72 GLU A CA 1
ATOM 563 C C . GLU A 1 72 ? -2.515 3.025 -17.550 1.00 83.81 72 GLU A C 1
ATOM 565 O O . GLU A 1 72 ? -3.283 2.358 -16.856 1.00 83.81 72 GLU A O 1
ATOM 570 N N . ARG A 1 73 ? -1.702 2.464 -18.456 1.00 86.31 73 ARG A N 1
ATOM 571 C CA . ARG A 1 73 ? -1.661 1.014 -18.698 1.00 86.31 73 ARG A CA 1
ATOM 572 C C . ARG A 1 73 ? -1.186 0.246 -17.472 1.00 86.31 73 ARG A C 1
ATOM 574 O O . ARG A 1 73 ? -1.763 -0.786 -17.142 1.00 86.31 73 ARG A O 1
ATOM 581 N N . LEU A 1 74 ? -0.152 0.746 -16.799 1.00 85.69 74 LEU A N 1
ATOM 582 C CA . LEU A 1 74 ? 0.388 0.114 -15.601 1.00 85.69 74 LEU A CA 1
ATOM 583 C C . LEU A 1 74 ? -0.615 0.161 -14.440 1.00 85.69 74 LEU A C 1
ATOM 585 O O . LEU A 1 74 ? -0.837 -0.848 -13.777 1.00 85.69 74 LEU A O 1
ATOM 589 N N . LEU A 1 75 ? -1.279 1.300 -14.229 1.00 84.19 75 LEU A N 1
ATOM 590 C CA . LEU A 1 75 ? -2.323 1.433 -13.211 1.00 84.19 75 LEU A CA 1
ATOM 591 C C . LEU A 1 75 ? -3.535 0.541 -13.496 1.00 84.19 75 LEU A C 1
ATOM 593 O O . LEU A 1 75 ? -4.097 -0.028 -12.560 1.00 84.19 75 LEU A O 1
ATOM 597 N N . ALA A 1 76 ? -3.936 0.408 -14.761 1.00 88.44 76 ALA A N 1
ATOM 598 C CA . ALA A 1 76 ? -5.007 -0.502 -15.152 1.00 88.44 76 ALA A CA 1
ATOM 599 C C . ALA A 1 76 ? -4.650 -1.962 -14.821 1.00 88.44 76 ALA A C 1
ATOM 601 O O . ALA A 1 76 ? -5.446 -2.635 -14.169 1.00 88.44 76 ALA A O 1
ATOM 602 N N . ASP A 1 77 ? -3.435 -2.407 -15.166 1.00 89.69 77 ASP A N 1
ATOM 603 C CA . ASP A 1 77 ? -2.949 -3.764 -14.865 1.00 89.69 77 ASP A CA 1
ATOM 604 C C . ASP A 1 77 ? -2.898 -4.038 -13.355 1.00 89.69 77 ASP A C 1
ATOM 606 O O . ASP A 1 77 ? -3.371 -5.072 -12.886 1.00 89.69 77 ASP A O 1
ATOM 610 N N . ILE A 1 78 ? -2.391 -3.080 -12.568 1.00 88.00 78 ILE A N 1
ATOM 611 C CA . ILE A 1 78 ? -2.337 -3.192 -11.103 1.00 88.00 78 ILE A CA 1
ATOM 612 C C . ILE A 1 78 ? -3.746 -3.334 -10.518 1.00 88.00 78 ILE A C 1
ATOM 614 O O . ILE A 1 78 ? -3.975 -4.193 -9.665 1.00 88.00 78 ILE A O 1
ATOM 618 N N . ARG A 1 79 ? -4.699 -2.508 -10.967 1.00 88.31 79 ARG A N 1
ATOM 619 C CA . ARG A 1 79 ? -6.090 -2.563 -10.491 1.00 88.31 79 ARG A CA 1
ATOM 620 C C . ARG A 1 79 ? -6.754 -3.888 -10.848 1.00 88.31 79 ARG A C 1
ATOM 622 O O . ARG A 1 79 ? -7.427 -4.463 -9.998 1.00 88.31 79 ARG A O 1
ATOM 629 N N . GLU A 1 80 ? -6.541 -4.384 -12.062 1.00 90.25 80 GLU A N 1
ATOM 630 C CA . GLU A 1 80 ? -7.068 -5.676 -12.504 1.00 90.25 80 GLU A CA 1
ATOM 631 C C . GLU A 1 80 ? -6.476 -6.837 -11.696 1.00 90.25 80 GLU A C 1
ATOM 633 O O . GLU A 1 80 ? -7.214 -7.718 -11.250 1.00 90.25 80 GLU A O 1
ATOM 638 N N . PHE A 1 81 ? -5.164 -6.812 -11.449 1.00 89.88 81 PHE A N 1
ATOM 639 C CA . PHE A 1 81 ? -4.482 -7.811 -10.630 1.00 89.88 81 PHE A CA 1
ATOM 640 C C . PHE A 1 81 ? -5.060 -7.866 -9.210 1.00 89.88 81 PHE A C 1
ATOM 642 O O . PHE A 1 81 ? -5.403 -8.947 -8.736 1.00 89.88 81 PHE A O 1
ATOM 649 N N . ILE A 1 82 ? -5.227 -6.704 -8.564 1.00 88.88 82 ILE A N 1
ATOM 650 C CA . ILE A 1 82 ? -5.791 -6.597 -7.208 1.00 88.88 82 ILE A CA 1
ATOM 651 C C . ILE A 1 82 ? -7.256 -7.054 -7.165 1.00 88.88 82 ILE A C 1
ATOM 653 O O . ILE A 1 82 ? -7.682 -7.647 -6.175 1.00 88.88 82 ILE A O 1
ATOM 657 N N . ALA A 1 83 ? -8.029 -6.780 -8.218 1.00 91.44 83 ALA A N 1
ATOM 658 C CA . ALA A 1 83 ? -9.454 -7.097 -8.272 1.00 91.44 83 ALA A CA 1
ATOM 659 C C . ALA A 1 83 ? -9.753 -8.588 -8.504 1.00 91.44 83 ALA A C 1
ATOM 661 O O . ALA A 1 83 ? -10.843 -9.039 -8.158 1.00 91.44 83 ALA A O 1
ATOM 662 N N . ASN A 1 84 ? -8.810 -9.360 -9.059 1.00 90.31 84 ASN A N 1
ATOM 663 C CA . ASN A 1 84 ? -9.054 -10.733 -9.516 1.00 90.31 84 ASN A CA 1
ATOM 664 C C . ASN A 1 84 ? -8.245 -11.826 -8.780 1.00 90.31 84 ASN A C 1
ATOM 666 O O . ASN A 1 84 ? -7.727 -12.731 -9.439 1.00 90.31 84 ASN A O 1
ATOM 670 N N . PRO A 1 85 ? -8.153 -11.849 -7.433 1.00 90.06 85 PRO A N 1
ATOM 671 C CA . PRO A 1 85 ? -7.385 -12.880 -6.727 1.00 90.06 85 PRO A CA 1
ATOM 672 C C . PRO A 1 85 ? -7.952 -14.293 -6.942 1.00 90.06 85 PRO A C 1
ATOM 674 O O . PRO A 1 85 ? -7.193 -15.259 -7.030 1.00 90.06 85 PRO A O 1
ATOM 677 N N . GLN A 1 86 ? -9.275 -14.418 -7.095 1.00 90.25 86 GLN A N 1
ATOM 678 C CA . GLN A 1 86 ? -9.948 -15.705 -7.293 1.00 90.25 86 GLN A CA 1
ATOM 679 C C . GLN A 1 86 ? -9.515 -16.394 -8.595 1.00 90.25 86 GLN A C 1
ATOM 681 O O . GLN A 1 86 ? -9.296 -17.600 -8.613 1.00 90.25 86 GLN A O 1
ATOM 686 N N . TRP A 1 87 ? -9.288 -15.625 -9.665 1.00 91.75 87 TRP A N 1
ATOM 687 C CA . TRP A 1 87 ? -8.862 -16.160 -10.960 1.00 91.75 87 TRP A CA 1
ATOM 688 C C . TRP A 1 87 ? -7.532 -16.925 -10.869 1.00 91.75 87 TRP A C 1
ATOM 690 O O . TRP A 1 87 ? -7.368 -17.953 -11.535 1.00 91.75 87 TRP A O 1
ATOM 700 N N . TYR A 1 88 ? -6.610 -16.430 -10.030 1.00 90.88 88 TYR A N 1
ATOM 701 C CA . TYR A 1 88 ? -5.320 -17.064 -9.740 1.00 90.88 88 TYR A CA 1
ATOM 702 C C . TYR A 1 88 ? -5.498 -18.319 -8.886 1.00 90.88 88 TYR A C 1
ATOM 704 O O . TYR A 1 88 ? -4.903 -19.353 -9.194 1.00 90.88 88 TYR A O 1
ATOM 712 N N . ALA A 1 89 ? -6.349 -18.242 -7.857 1.00 89.69 89 ALA A N 1
ATOM 713 C CA . ALA A 1 89 ? -6.650 -19.362 -6.970 1.00 89.69 89 ALA A CA 1
ATOM 714 C C . ALA A 1 89 ? -7.265 -20.547 -7.732 1.00 89.69 89 ALA A C 1
ATOM 716 O O . ALA A 1 89 ? -6.771 -21.667 -7.618 1.00 89.69 89 ALA A O 1
ATOM 717 N N . ASP A 1 90 ? -8.260 -20.287 -8.584 1.00 93.56 90 ASP A N 1
ATOM 718 C CA . ASP A 1 90 ? -8.961 -21.310 -9.373 1.00 93.56 90 ASP A CA 1
ATOM 719 C C . ASP A 1 90 ? -8.032 -22.058 -10.340 1.00 93.56 90 ASP A C 1
ATOM 721 O O . ASP A 1 90 ? -8.289 -23.199 -10.717 1.00 93.56 90 ASP A O 1
ATOM 725 N N . ARG A 1 91 ? -6.938 -21.412 -10.758 1.00 91.56 91 ARG A N 1
ATOM 726 C CA . ARG A 1 91 ? -5.952 -21.963 -11.700 1.00 91.56 91 ARG A CA 1
ATOM 727 C C . ARG A 1 91 ? -4.713 -22.531 -11.011 1.00 91.56 91 ARG A C 1
ATOM 729 O O . ARG A 1 91 ? -3.819 -23.016 -11.699 1.00 91.56 91 ARG A O 1
ATOM 736 N N . GLY A 1 92 ? -4.630 -22.449 -9.681 1.00 90.62 92 GLY A N 1
ATOM 737 C CA . GLY A 1 92 ? -3.444 -22.854 -8.923 1.00 90.62 92 GLY A CA 1
ATOM 738 C C . GLY A 1 92 ? -2.195 -22.020 -9.240 1.00 90.62 92 GLY A C 1
ATOM 739 O O . GLY A 1 92 ? -1.075 -22.484 -9.032 1.00 90.62 92 GLY A O 1
ATOM 740 N N . ILE A 1 93 ? -2.363 -20.801 -9.764 1.00 89.62 93 ILE A N 1
ATOM 741 C CA . ILE A 1 93 ? -1.250 -19.918 -10.121 1.00 89.62 93 ILE A CA 1
ATOM 742 C C . ILE A 1 93 ? -0.867 -19.097 -8.882 1.00 89.62 93 ILE A C 1
ATOM 744 O O . ILE A 1 93 ? -1.742 -18.483 -8.269 1.00 89.62 93 ILE A O 1
ATOM 748 N N . PRO A 1 94 ? 0.426 -19.019 -8.510 1.00 90.88 94 PRO A N 1
ATOM 749 C CA . PRO A 1 94 ? 0.862 -18.162 -7.415 1.00 90.88 94 PRO A CA 1
ATOM 750 C C . PRO A 1 94 ? 0.425 -16.708 -7.626 1.00 90.88 94 PRO A C 1
ATOM 752 O O . PRO A 1 94 ? 0.735 -16.102 -8.652 1.00 90.88 94 PRO A O 1
ATOM 755 N N . TYR A 1 95 ? -0.257 -16.131 -6.635 1.00 91.19 95 TYR A N 1
ATOM 756 C CA . TYR A 1 95 ? -0.730 -14.746 -6.671 1.00 91.19 95 TYR A CA 1
ATOM 757 C C . TYR A 1 95 ? 0.436 -13.762 -6.475 1.00 91.19 95 TYR A C 1
ATOM 759 O O . TYR A 1 95 ? 0.696 -13.267 -5.378 1.00 91.19 95 TYR A O 1
ATOM 767 N N . ARG A 1 96 ? 1.215 -13.551 -7.541 1.00 90.00 96 ARG A N 1
ATOM 768 C CA . ARG A 1 96 ? 2.377 -12.653 -7.590 1.00 90.00 96 ARG A CA 1
ATOM 769 C C . ARG A 1 96 ? 2.438 -11.968 -8.956 1.00 90.00 96 ARG A C 1
ATOM 771 O O . ARG A 1 96 ? 2.276 -12.622 -9.983 1.00 90.00 96 ARG A O 1
ATOM 778 N N . ARG A 1 97 ? 2.731 -10.666 -8.969 1.00 89.38 97 ARG A N 1
ATOM 779 C CA . ARG A 1 97 ? 2.921 -9.859 -10.185 1.00 89.38 97 ARG A CA 1
ATOM 780 C C . ARG A 1 97 ? 4.235 -9.092 -10.068 1.00 89.38 97 ARG A C 1
ATOM 782 O O . ARG A 1 97 ? 4.478 -8.451 -9.050 1.00 89.38 97 ARG A O 1
ATOM 789 N N . GLY A 1 98 ? 5.094 -9.201 -11.078 1.00 89.44 98 GLY A N 1
ATOM 790 C CA . GLY A 1 98 ? 6.368 -8.484 -11.147 1.00 89.44 98 GLY A CA 1
ATOM 791 C C . GLY A 1 98 ? 6.328 -7.421 -12.239 1.00 89.44 98 GLY A C 1
ATOM 792 O O . GLY A 1 98 ? 5.882 -7.709 -13.346 1.00 89.44 98 GLY A O 1
ATOM 793 N N . TYR A 1 99 ? 6.818 -6.219 -11.935 1.00 87.69 99 TYR A N 1
ATOM 794 C CA . TYR A 1 99 ? 6.934 -5.113 -12.887 1.00 87.69 99 TYR A CA 1
ATOM 795 C C .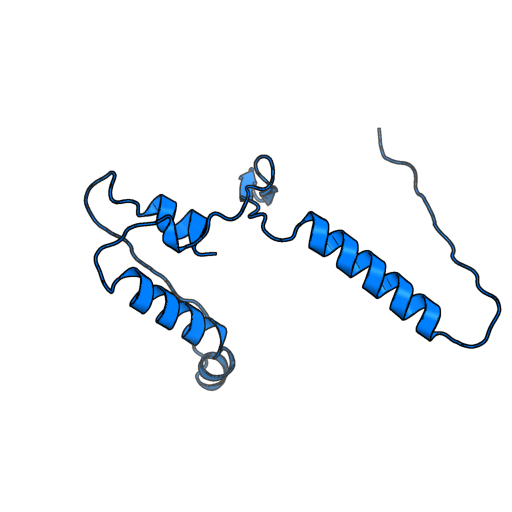 TYR A 1 99 ? 8.404 -4.737 -13.065 1.00 87.69 99 TYR A C 1
ATOM 797 O O . TYR A 1 99 ? 9.131 -4.589 -12.083 1.00 87.69 99 TYR A O 1
ATOM 805 N N . LEU A 1 100 ? 8.838 -4.563 -14.314 1.00 86.06 100 LEU A N 1
ATOM 806 C CA . LEU A 1 100 ? 10.188 -4.117 -14.654 1.00 86.06 100 LEU A CA 1
ATOM 807 C C . LEU A 1 100 ? 10.112 -2.753 -15.344 1.00 86.06 100 LEU A C 1
ATOM 809 O O . LEU A 1 100 ? 9.737 -2.659 -16.510 1.00 86.06 100 LEU A O 1
ATOM 813 N N . LEU A 1 101 ? 10.493 -1.700 -14.622 1.00 83.06 101 LEU A N 1
ATOM 814 C CA . LEU A 1 101 ? 10.667 -0.358 -15.175 1.00 83.06 101 LEU A CA 1
ATOM 815 C C . LEU A 1 101 ? 12.145 -0.170 -15.535 1.00 83.06 101 LEU A C 1
ATOM 817 O O . LEU A 1 101 ? 13.001 -0.186 -14.651 1.00 83.06 101 LEU A O 1
ATOM 821 N N . TYR A 1 102 ? 12.459 0.028 -16.816 1.00 83.81 102 TYR A N 1
ATOM 822 C CA . TYR A 1 102 ? 13.831 0.223 -17.300 1.00 83.81 102 TYR A CA 1
ATOM 823 C C . TYR A 1 102 ? 13.962 1.519 -18.109 1.00 83.81 102 TYR A C 1
ATOM 825 O O . TYR A 1 102 ? 12.979 2.084 -18.576 1.00 83.81 102 TYR A O 1
ATOM 833 N N . GLY A 1 103 ? 15.184 2.040 -18.215 1.00 83.06 103 GLY A N 1
ATOM 834 C CA . GLY A 1 103 ? 15.501 3.249 -18.978 1.00 83.06 103 GLY A CA 1
ATOM 835 C C . GLY A 1 103 ? 16.654 4.040 -18.354 1.00 83.06 103 GLY A C 1
ATOM 836 O O . GLY A 1 103 ? 17.126 3.660 -17.278 1.00 83.06 103 GLY A O 1
ATOM 837 N N . PRO A 1 104 ? 17.067 5.161 -18.962 1.00 83.00 104 PRO A N 1
ATOM 838 C CA . PRO A 1 104 ? 18.169 5.992 -18.475 1.00 83.00 104 PRO A CA 1
ATOM 839 C C . PRO A 1 104 ? 17.996 6.436 -17.006 1.00 83.00 104 PRO A C 1
ATOM 841 O O . PRO A 1 104 ? 16.863 6.527 -16.511 1.00 83.00 104 PRO A O 1
ATOM 844 N N . PRO A 1 105 ? 19.083 6.688 -16.255 1.00 81.62 105 PRO A N 1
ATOM 845 C CA . PRO A 1 105 ? 18.975 7.249 -14.909 1.00 81.62 105 PRO A CA 1
ATOM 846 C C . PRO A 1 105 ? 18.257 8.609 -14.959 1.00 81.62 105 PRO A C 1
ATOM 848 O O . PRO A 1 105 ? 18.423 9.369 -15.906 1.00 81.62 105 PRO A O 1
ATOM 851 N N . GLY A 1 106 ? 17.429 8.907 -13.954 1.00 74.44 106 GLY A N 1
ATOM 852 C CA . GLY A 1 106 ? 16.678 10.169 -13.883 1.00 74.44 106 GLY A CA 1
ATOM 853 C C . GLY A 1 106 ? 15.293 10.172 -14.547 1.00 74.44 106 GLY A C 1
ATOM 854 O O . GLY A 1 106 ? 14.544 11.116 -14.337 1.00 74.44 106 GLY A O 1
ATOM 855 N N . CYS A 1 107 ? 14.879 9.113 -15.255 1.00 70.00 107 CYS A N 1
ATOM 856 C CA . CYS A 1 107 ? 13.542 9.040 -15.883 1.00 70.00 107 CYS A CA 1
ATOM 857 C C . CYS A 1 107 ? 12.391 8.691 -14.909 1.00 70.00 107 CYS A C 1
ATOM 859 O O . CYS A 1 107 ? 11.525 7.896 -15.253 1.00 70.00 107 CYS A O 1
ATOM 861 N N . GLY A 1 108 ? 12.419 9.157 -13.657 1.00 69.69 108 GLY A N 1
ATOM 862 C CA . GLY A 1 108 ? 11.269 9.052 -12.739 1.00 69.69 108 GLY A CA 1
ATOM 863 C C . GLY A 1 108 ? 10.836 7.649 -12.272 1.00 69.69 108 GLY A C 1
ATOM 864 O O . GLY A 1 108 ? 9.849 7.544 -11.556 1.00 69.69 108 GLY A O 1
ATOM 865 N N . LYS A 1 109 ? 11.558 6.568 -12.608 1.00 78.12 109 LYS A N 1
ATOM 866 C CA . LYS A 1 109 ? 11.183 5.172 -12.273 1.00 78.12 109 LYS A CA 1
ATOM 867 C C . LYS A 1 109 ? 10.937 4.927 -10.779 1.00 78.12 109 LYS A C 1
ATOM 869 O O . LYS A 1 109 ? 9.911 4.368 -10.407 1.00 78.12 109 LYS A O 1
ATOM 874 N N . THR A 1 110 ? 11.869 5.348 -9.922 1.00 74.19 110 THR A N 1
ATOM 875 C CA . THR A 1 110 ? 11.738 5.188 -8.464 1.00 74.19 110 THR A CA 1
ATOM 876 C C . THR A 1 110 ? 10.612 6.058 -7.918 1.00 74.19 110 THR A C 1
ATOM 878 O O . THR A 1 110 ? 9.808 5.585 -7.123 1.00 74.19 110 THR A O 1
ATOM 881 N N . SER A 1 111 ? 10.506 7.296 -8.407 1.00 71.44 111 SER A N 1
ATOM 882 C CA . SER A 1 111 ? 9.423 8.211 -8.046 1.00 71.44 111 SER A CA 1
ATOM 883 C C . SER A 1 111 ? 8.057 7.638 -8.422 1.00 71.44 111 SER A C 1
ATOM 885 O O . SER A 1 111 ? 7.132 7.722 -7.630 1.00 71.44 111 SER A O 1
ATOM 887 N N . PHE A 1 112 ? 7.929 6.970 -9.571 1.00 72.88 112 PHE A N 1
ATOM 888 C CA . PHE A 1 112 ? 6.690 6.293 -9.951 1.00 72.88 112 PHE A CA 1
ATOM 889 C C . PHE A 1 112 ? 6.275 5.241 -8.919 1.00 72.88 112 PHE A C 1
ATOM 891 O O . PHE A 1 112 ? 5.136 5.245 -8.462 1.00 72.88 112 PHE A O 1
ATOM 898 N N . ILE A 1 113 ? 7.198 4.372 -8.503 1.00 72.06 113 ILE A N 1
ATOM 899 C CA . ILE A 1 113 ? 6.910 3.311 -7.525 1.00 72.06 113 ILE A CA 1
ATOM 900 C C . ILE A 1 113 ? 6.548 3.904 -6.158 1.00 72.06 113 ILE A C 1
ATOM 902 O O . ILE A 1 113 ? 5.567 3.483 -5.553 1.00 72.06 113 ILE A O 1
ATOM 906 N N . GLU A 1 114 ? 7.300 4.901 -5.685 1.00 65.31 114 GLU A N 1
ATOM 907 C CA . GLU A 1 114 ? 7.032 5.565 -4.401 1.00 65.31 114 GLU A CA 1
ATOM 908 C C . GLU A 1 114 ? 5.694 6.321 -4.373 1.00 65.31 114 GLU A C 1
ATOM 910 O O . GLU A 1 114 ? 5.199 6.644 -3.293 1.00 65.31 114 GLU A O 1
ATOM 915 N N . HIS A 1 115 ? 5.131 6.661 -5.534 1.00 65.81 115 HIS A N 1
ATOM 916 C CA . HIS A 1 115 ? 3.934 7.501 -5.639 1.00 65.81 115 HIS A CA 1
ATOM 917 C C . HIS A 1 115 ? 2.694 6.742 -6.136 1.00 65.81 115 HIS A C 1
ATOM 919 O O . HIS A 1 115 ? 1.599 7.294 -6.082 1.00 65.81 115 HIS A O 1
ATOM 925 N N . SER A 1 116 ? 2.837 5.482 -6.571 1.00 56.50 116 SER A N 1
ATOM 926 C CA . SER A 1 116 ? 1.729 4.689 -7.132 1.00 56.50 116 SER A CA 1
ATOM 927 C C . SER A 1 116 ? 1.038 3.717 -6.180 1.00 56.50 116 SER A C 1
ATOM 929 O O . SER A 1 116 ? 0.023 3.134 -6.565 1.00 56.50 116 SER A O 1
ATOM 931 N N . LEU A 1 117 ? 1.564 3.537 -4.963 1.00 50.50 117 LEU A N 1
ATOM 932 C CA . LEU A 1 117 ? 1.088 2.558 -3.976 1.00 50.50 117 LEU A CA 1
ATOM 933 C C . LEU A 1 117 ? 0.729 3.202 -2.628 1.00 50.50 117 LEU A C 1
ATOM 935 O O . LEU A 1 117 ? 1.436 4.115 -2.145 1.00 50.50 117 LEU A O 1
#

Secondary structure (DSSP, 8-state):
-PPPP-------SSS-THHHHHHHHHHHHHHHHHHTTEEPPEEEETTEEEE-SSPEE---GGG--PSTTHHHHHHHHHHHHHH-HHHHHHTT----------SSTTSSHHHHHHHH-

Foldseek 3Di:
DDDDDDDDDDDDPDPDPVVVVVVVVVVVVVVVVVCPQFAFDWDDDPPDTDTDDDTHGQDALVVQDDPPPPLVVVLVVVVVLVVPPVVCVVVVHPSDDDDDDDDDPPNCPVVNVSRND

InterPro domains:
  IPR014851 BCS1, N-terminal [PF08740] (3-64)
  IPR014851 BCS1, N-terminal [SM01024] (1-64)
  IPR027417 P-loop containing nucleoside triphosphate hydrolase [G3DSA:3.40.50.300] (54-115)
  IPR027417 P-loop containing nucleoside triphosphate hydrolase [SSF52540] (49-113)
  IPR050747 Mitochondrial chaperone BCS1 subfamily [PTHR23070] (7-114)

Sequence (117 aa):
MGVPWETVTLTALGRDRQLFFRLLEEARSLALEKEAGRTVVYCAMGSEWRPFGAPRQRRPLDSVILDAGIAERLLADIREFIANPQWYADRGIPYRRGYLLYGPPGCGKTSFIEHSL